Protein AF-A0A654DEB9-F1 (afdb_monomer)

Secondary structure (DSSP, 8-state):
-HHHHHHHHHHTTS-TTT--TT-B--TTTS-HHHHHHHHHHHHHHHS----HHHHHH--BHHHHHHHHT---

Nearest PDB structures (foldseek):
  8ahq-assembly1_C  TM=7.778E-01  e=1.731E-02  Streptomyces virginiae
  8a7z-assembly1_A  TM=7.696E-01  e=2.830E-02  Streptomyces virginiae
  2lte-assembly1_A  TM=8.131E-01  e=4.920E-02  Pseudomonas aeruginosa 2192
  8xks-assembly1_R  TM=7.569E-01  e=5.563E-02  Chlamydomonas reinhardtii
  2l22-assembly1_A  TM=7.667E-01  e=7.113E-02  Pseudomonas fluorescens

Mean predicted aligned error: 4.38 Å

Radius of gyration: 10.68 Å; Cα contacts (8 Å, |Δi|>4): 86; chains: 1; bounding box: 28×23×24 Å

Foldseek 3Di:
DLQLLVQLCVQQVHDSVPADQAAFPDPVSLDLSSLVSSQVSLCVPLVDGFDSVQSSPDGGVNSVCVRSVVPD

Sequence (72 aa):
MSEFYEGLAEILEIEPATVNSDLALDEGAWDSLAVVSTIALIDEVFDRTVSADALADCRTVGDIEKLVGADA

Structure (mmCIF, N/CA/C/O backbone):
data_AF-A0A654DEB9-F1
#
_entry.id   AF-A0A654DEB9-F1
#
loop_
_atom_site.group_PDB
_atom_site.id
_atom_site.type_symbol
_atom_site.label_atom_id
_atom_site.label_alt_id
_atom_site.label_comp_id
_atom_site.label_asym_id
_atom_site.label_entity_id
_atom_site.label_seq_id
_atom_site.pdbx_PDB_ins_code
_atom_site.Cartn_x
_atom_site.Cartn_y
_atom_site.Cartn_z
_atom_site.occupancy
_atom_site.B_iso_or_equiv
_atom_site.auth_seq_id
_atom_site.auth_comp_id
_atom_site.auth_asym_id
_atom_site.auth_atom_id
_atom_site.pdbx_PDB_model_num
ATOM 1 N N . MET A 1 1 ? -9.021 11.110 -4.501 1.00 62.31 1 MET A N 1
ATOM 2 C CA . MET A 1 1 ? -8.410 10.170 -5.467 1.00 62.31 1 MET A CA 1
ATOM 3 C C . MET A 1 1 ? -7.124 10.718 -6.061 1.00 62.31 1 MET A C 1
ATOM 5 O O . MET A 1 1 ? -6.176 9.954 -6.093 1.00 62.31 1 MET A O 1
ATOM 9 N N . SER A 1 2 ? -7.043 11.997 -6.460 1.00 75.19 2 SER A N 1
ATOM 10 C CA . SER A 1 2 ? -5.795 12.573 -6.997 1.00 75.19 2 SER A CA 1
ATOM 11 C C . SER A 1 2 ? -4.592 12.387 -6.064 1.00 75.19 2 SER A C 1
ATOM 13 O O . SER A 1 2 ? -3.621 11.782 -6.484 1.00 75.19 2 SER A O 1
ATOM 15 N N . GLU A 1 3 ? -4.715 12.736 -4.776 1.00 86.62 3 GLU A N 1
ATOM 16 C CA . GLU A 1 3 ? -3.620 12.573 -3.798 1.00 86.62 3 GLU A CA 1
ATOM 17 C C . GLU A 1 3 ? -3.168 11.114 -3.619 1.00 86.62 3 GLU A C 1
ATOM 19 O O . GLU A 1 3 ? -1.977 10.843 -3.498 1.00 86.62 3 GLU A O 1
ATOM 24 N N . PHE A 1 4 ? -4.104 10.158 -3.660 1.00 88.38 4 PHE A N 1
ATOM 25 C CA . PHE A 1 4 ? -3.770 8.735 -3.594 1.00 88.38 4 PHE A CA 1
ATOM 26 C C . PHE A 1 4 ? -3.025 8.274 -4.848 1.00 88.38 4 PHE A C 1
ATOM 28 O O . PHE A 1 4 ? -2.010 7.599 -4.734 1.00 88.38 4 PHE A O 1
ATOM 35 N N . TYR A 1 5 ? -3.495 8.641 -6.042 1.00 89.06 5 TYR A N 1
ATOM 36 C CA . TYR A 1 5 ? -2.820 8.262 -7.283 1.00 89.06 5 TYR A CA 1
ATOM 37 C C . TYR A 1 5 ? -1.466 8.950 -7.446 1.00 89.06 5 TYR A C 1
ATOM 39 O O . TYR A 1 5 ? -0.545 8.327 -7.956 1.00 89.06 5 TYR A O 1
ATOM 47 N N . GLU A 1 6 ? -1.326 10.196 -6.992 1.00 91.00 6 GLU A N 1
ATOM 48 C CA . GLU A 1 6 ? -0.049 10.911 -6.965 1.00 91.00 6 GLU A CA 1
ATOM 49 C C . GLU A 1 6 ? 0.949 10.209 -6.038 1.00 91.00 6 GLU A C 1
ATOM 51 O O . GLU A 1 6 ? 2.026 9.832 -6.494 1.00 91.00 6 GLU A O 1
ATOM 56 N N . GLY A 1 7 ? 0.564 9.919 -4.791 1.00 91.19 7 GLY A N 1
ATOM 57 C CA . GLY A 1 7 ? 1.432 9.196 -3.859 1.00 91.19 7 GLY A CA 1
ATOM 58 C C . GLY A 1 7 ? 1.746 7.770 -4.320 1.00 91.19 7 GLY A C 1
ATOM 59 O O . GLY A 1 7 ? 2.880 7.314 -4.205 1.00 91.19 7 GLY A O 1
ATOM 60 N N . LEU A 1 8 ? 0.770 7.067 -4.902 1.00 90.00 8 LEU A N 1
ATOM 61 C CA . LEU A 1 8 ? 0.982 5.726 -5.442 1.00 90.00 8 LEU A CA 1
ATOM 62 C C . LEU A 1 8 ? 1.928 5.751 -6.649 1.00 90.00 8 LEU A C 1
ATOM 64 O O . LEU A 1 8 ? 2.774 4.872 -6.773 1.00 90.00 8 LEU A O 1
ATOM 68 N N . ALA A 1 9 ? 1.824 6.760 -7.516 1.00 91.06 9 ALA A N 1
ATOM 69 C CA . ALA A 1 9 ? 2.738 6.943 -8.638 1.00 91.06 9 ALA A CA 1
ATOM 70 C C . ALA A 1 9 ? 4.171 7.205 -8.172 1.00 91.06 9 ALA A C 1
ATOM 72 O O . ALA A 1 9 ? 5.102 6.641 -8.740 1.00 91.06 9 ALA A O 1
ATOM 73 N N . GLU A 1 10 ? 4.346 8.010 -7.119 1.00 91.50 10 GLU A N 1
ATOM 74 C CA . GLU A 1 10 ? 5.654 8.233 -6.499 1.00 91.50 10 GLU A CA 1
ATOM 75 C C . GLU A 1 10 ? 6.232 6.941 -5.910 1.00 91.50 10 GLU A C 1
ATOM 77 O O . GLU A 1 10 ? 7.410 6.657 -6.114 1.00 91.50 10 GLU A O 1
ATOM 82 N N . ILE A 1 11 ? 5.410 6.131 -5.232 1.00 90.44 11 ILE A N 1
ATOM 83 C CA . ILE A 1 11 ? 5.823 4.834 -4.668 1.00 90.44 11 ILE A CA 1
ATOM 84 C C . ILE A 1 11 ? 6.239 3.853 -5.768 1.00 90.44 11 ILE A C 1
ATOM 86 O O . ILE A 1 11 ? 7.237 3.154 -5.622 1.00 90.44 11 ILE A O 1
ATOM 90 N N . LEU A 1 12 ? 5.468 3.796 -6.854 1.00 88.31 12 LEU A N 1
ATOM 91 C CA . LEU A 1 12 ? 5.697 2.896 -7.985 1.00 88.31 12 LEU A CA 1
ATOM 92 C C . LEU A 1 12 ? 6.737 3.438 -8.982 1.00 88.31 12 LEU A C 1
ATOM 94 O O . LEU A 1 12 ? 7.027 2.770 -9.972 1.00 88.31 12 LEU A O 1
ATOM 98 N N . GLU A 1 13 ? 7.278 4.637 -8.747 1.00 88.50 13 GLU A N 1
ATOM 99 C CA . GLU A 1 13 ? 8.211 5.343 -9.635 1.00 88.50 13 GLU A CA 1
ATOM 100 C C . GLU A 1 13 ? 7.692 5.496 -11.084 1.00 88.50 13 GLU A C 1
ATOM 102 O O . GLU A 1 13 ? 8.437 5.381 -12.061 1.00 88.50 13 GLU A O 1
ATOM 107 N N . ILE A 1 14 ? 6.394 5.776 -11.236 1.00 89.00 14 ILE A N 1
ATOM 108 C CA . ILE A 1 14 ? 5.713 5.969 -12.527 1.00 89.00 14 ILE A CA 1
ATOM 109 C C . ILE A 1 14 ? 5.027 7.336 -12.607 1.00 89.00 14 ILE A C 1
ATOM 111 O O . ILE A 1 14 ? 5.000 8.115 -11.658 1.00 89.00 14 ILE A O 1
ATOM 115 N N . GLU A 1 15 ? 4.459 7.654 -13.769 1.00 88.88 15 GLU A N 1
ATOM 116 C CA . GLU A 1 15 ? 3.700 8.889 -13.940 1.00 88.88 15 GLU A CA 1
ATOM 117 C C . GLU A 1 15 ? 2.305 8.782 -13.295 1.00 88.88 15 GLU A C 1
ATOM 119 O O . GLU A 1 15 ? 1.583 7.819 -13.545 1.00 88.88 15 GLU A O 1
ATOM 124 N N . PRO A 1 16 ? 1.828 9.802 -12.561 1.00 86.44 16 PRO A N 1
ATOM 125 C CA . PRO A 1 16 ? 0.486 9.779 -11.971 1.00 86.44 16 PRO A CA 1
ATOM 126 C C . PRO A 1 16 ? -0.631 9.693 -13.014 1.00 86.44 16 PRO A C 1
ATOM 128 O O . PRO A 1 16 ? -1.717 9.204 -12.724 1.00 86.44 16 PRO A O 1
ATOM 131 N N . ALA A 1 17 ? -0.360 10.105 -14.255 1.00 86.88 17 ALA A N 1
ATOM 132 C CA . ALA A 1 17 ? -1.285 9.951 -15.373 1.00 86.88 17 ALA A CA 1
ATOM 133 C C . ALA A 1 17 ? -1.462 8.490 -15.836 1.00 86.88 17 ALA A C 1
ATOM 135 O O . ALA A 1 17 ? -2.428 8.199 -16.541 1.00 86.88 17 ALA A O 1
ATOM 136 N N . THR A 1 18 ? -0.544 7.581 -15.484 1.00 86.31 18 THR A N 1
ATOM 137 C CA . THR A 1 18 ? -0.657 6.150 -15.808 1.00 86.31 18 THR A CA 1
ATOM 138 C C . THR A 1 18 ? -1.337 5.360 -14.698 1.00 86.31 18 THR A C 1
ATOM 140 O O . THR A 1 18 ? -1.834 4.266 -14.968 1.00 86.31 18 THR A O 1
ATOM 143 N N . VAL A 1 19 ? -1.425 5.910 -13.483 1.00 88.81 19 VAL A N 1
ATOM 144 C CA . VAL A 1 19 ? -2.135 5.280 -12.370 1.00 88.81 19 VAL A CA 1
ATOM 145 C C . VAL A 1 19 ? -3.635 5.299 -12.635 1.00 88.81 19 VAL A C 1
ATOM 147 O O . VAL A 1 19 ? -4.261 6.344 -12.784 1.00 88.81 19 VAL A O 1
ATOM 150 N N . ASN A 1 20 ? -4.209 4.106 -12.725 1.00 87.69 20 ASN A N 1
ATOM 151 C CA . ASN A 1 20 ? -5.629 3.879 -12.949 1.00 87.69 20 ASN A CA 1
ATOM 152 C C . ASN A 1 20 ? -6.023 2.530 -12.336 1.00 87.69 20 ASN A C 1
ATOM 154 O O . ASN A 1 20 ? -5.147 1.721 -12.045 1.00 87.69 20 ASN A O 1
ATOM 158 N N . SER A 1 21 ? -7.317 2.262 -12.173 1.00 86.56 21 SER A N 1
ATOM 159 C CA . SER A 1 21 ? -7.810 1.031 -11.540 1.00 86.56 21 SER A CA 1
ATOM 160 C C . SER A 1 21 ? -7.383 -0.266 -12.253 1.00 86.56 21 SER A C 1
ATOM 162 O O . SER A 1 21 ? -7.266 -1.300 -11.600 1.00 86.56 21 SER A O 1
ATOM 164 N N . ASP A 1 22 ? -7.113 -0.224 -13.562 1.00 86.69 22 ASP A N 1
ATOM 165 C CA . ASP A 1 22 ? -6.602 -1.348 -14.364 1.00 86.69 22 ASP A CA 1
ATOM 166 C C . ASP A 1 22 ? -5.065 -1.482 -14.306 1.00 86.69 22 ASP A C 1
ATOM 168 O O . ASP A 1 22 ? -4.507 -2.430 -14.866 1.00 86.69 22 ASP A O 1
ATOM 172 N N . LEU A 1 23 ? -4.353 -0.562 -13.642 1.00 88.12 23 LEU A N 1
ATOM 173 C CA . LEU A 1 23 ? -2.902 -0.643 -13.491 1.00 88.12 23 LEU A CA 1
ATOM 174 C C . LEU A 1 23 ? -2.542 -1.894 -12.680 1.00 88.12 23 LEU A C 1
ATOM 176 O O . LEU A 1 23 ? -2.961 -2.049 -11.531 1.00 88.12 23 LEU A O 1
ATOM 180 N N . ALA A 1 24 ? -1.737 -2.763 -13.289 1.00 88.62 24 ALA A N 1
ATOM 181 C CA . ALA A 1 24 ? -1.215 -3.964 -12.657 1.00 88.62 24 ALA A CA 1
ATOM 182 C C . ALA A 1 24 ? -0.062 -3.632 -11.698 1.00 88.62 24 ALA A C 1
ATOM 184 O O . ALA A 1 24 ? 0.868 -2.902 -12.041 1.00 88.62 24 ALA A O 1
ATOM 185 N N . LEU A 1 25 ? -0.132 -4.208 -10.503 1.00 86.56 25 LEU A N 1
ATOM 186 C CA . LEU A 1 25 ? 0.897 -4.176 -9.473 1.00 86.56 25 LEU A CA 1
ATOM 187 C C . LEU A 1 25 ? 1.758 -5.431 -9.656 1.00 86.56 25 LEU A C 1
ATOM 189 O O . LEU A 1 25 ? 1.494 -6.483 -9.078 1.00 86.56 25 LEU A O 1
ATOM 193 N N . ASP A 1 26 ? 2.730 -5.352 -10.560 1.00 80.62 26 ASP A N 1
ATOM 194 C CA . ASP A 1 26 ? 3.662 -6.451 -10.829 1.00 80.62 26 ASP A CA 1
ATOM 195 C C . ASP A 1 26 ? 4.668 -6.632 -9.679 1.00 80.62 26 ASP A C 1
ATOM 197 O O . ASP A 1 26 ? 5.064 -5.661 -9.035 1.00 80.62 26 ASP A O 1
ATOM 201 N N . GLU A 1 27 ? 5.169 -7.859 -9.482 1.00 65.06 27 GLU A N 1
ATOM 202 C CA . GLU A 1 27 ? 6.101 -8.228 -8.392 1.00 65.06 27 GLU A CA 1
ATOM 203 C C . GLU A 1 27 ? 7.397 -7.388 -8.353 1.00 65.06 27 GLU A C 1
ATOM 205 O O . GLU A 1 27 ? 8.102 -7.384 -7.348 1.00 65.06 27 GLU A O 1
ATOM 210 N N . GLY A 1 28 ? 7.736 -6.692 -9.444 1.00 71.06 28 GLY A N 1
ATOM 211 C CA . GLY A 1 28 ? 8.900 -5.804 -9.516 1.00 71.06 28 GLY A CA 1
ATOM 212 C C . GLY A 1 28 ? 8.669 -4.379 -9.004 1.00 71.06 28 GLY A C 1
ATOM 213 O O . GLY A 1 28 ? 9.641 -3.737 -8.629 1.00 71.06 28 GLY A O 1
ATOM 214 N N . ALA A 1 29 ? 7.425 -3.891 -9.013 1.00 75.69 29 ALA A N 1
ATOM 215 C CA . ALA A 1 29 ? 7.048 -2.570 -8.491 1.00 75.69 29 ALA A CA 1
ATOM 216 C C . ALA A 1 29 ? 6.252 -2.679 -7.177 1.00 75.69 29 ALA A C 1
ATOM 218 O O . ALA A 1 29 ? 6.147 -1.720 -6.418 1.00 75.69 29 ALA A O 1
ATOM 219 N N . TRP A 1 30 ? 5.680 -3.856 -6.911 1.00 88.56 30 TRP A N 1
ATOM 220 C CA . TRP A 1 30 ? 4.898 -4.168 -5.722 1.00 88.56 30 TRP A CA 1
ATOM 221 C C . TRP A 1 30 ? 5.691 -5.017 -4.733 1.00 88.56 30 TRP A C 1
ATOM 223 O O . TRP A 1 30 ? 5.391 -6.179 -4.462 1.00 88.56 30 TRP A O 1
ATOM 233 N N . ASP A 1 31 ? 6.755 -4.430 -4.207 1.00 87.62 31 ASP A N 1
ATOM 234 C CA . ASP A 1 31 ? 7.566 -5.032 -3.157 1.00 87.62 31 ASP A CA 1
ATOM 235 C C . ASP A 1 31 ? 7.064 -4.661 -1.752 1.00 87.62 31 ASP A C 1
ATOM 237 O O . ASP A 1 31 ? 6.153 -3.856 -1.549 1.00 87.62 31 ASP A O 1
ATOM 241 N N . SER A 1 32 ? 7.669 -5.271 -0.728 1.00 87.50 32 SER A N 1
ATOM 242 C CA . SER A 1 32 ? 7.291 -5.026 0.668 1.00 87.50 32 SER A CA 1
ATOM 243 C C . SER A 1 32 ? 7.384 -3.551 1.066 1.00 87.50 32 SER A C 1
ATOM 245 O O . SER A 1 32 ? 6.667 -3.132 1.972 1.00 87.50 32 SER A O 1
ATOM 247 N N . LEU A 1 33 ? 8.266 -2.768 0.428 1.00 88.69 33 LEU A N 1
ATOM 248 C CA . LEU A 1 33 ? 8.378 -1.341 0.710 1.00 88.69 33 LEU A CA 1
ATOM 249 C C . LEU A 1 33 ? 7.203 -0.586 0.086 1.00 88.69 33 LEU A C 1
ATOM 251 O O . LEU A 1 33 ? 6.569 0.196 0.790 1.00 88.69 33 LEU A O 1
ATOM 255 N N . ALA A 1 34 ? 6.869 -0.868 -1.176 1.00 90.94 34 ALA A N 1
ATOM 256 C CA . ALA A 1 34 ? 5.698 -0.294 -1.834 1.00 90.94 34 ALA A CA 1
ATOM 257 C C . ALA A 1 34 ? 4.402 -0.581 -1.059 1.00 90.94 34 ALA A C 1
ATOM 259 O O . ALA A 1 34 ? 3.603 0.328 -0.827 1.00 90.94 34 ALA A O 1
ATOM 260 N N . VAL A 1 35 ? 4.237 -1.812 -0.563 1.00 91.25 35 VAL A N 1
ATOM 261 C CA . VAL A 1 35 ? 3.097 -2.203 0.280 1.00 91.25 35 VAL A CA 1
ATOM 262 C C . VAL A 1 35 ? 3.041 -1.364 1.558 1.00 91.25 35 VAL A C 1
ATOM 264 O O . VAL A 1 35 ? 2.007 -0.774 1.859 1.00 91.25 35 VAL A O 1
ATOM 267 N N . VAL A 1 36 ? 4.144 -1.266 2.307 1.00 91.44 36 VAL A N 1
ATOM 268 C CA . VAL A 1 36 ? 4.186 -0.505 3.569 1.00 91.44 36 VAL A CA 1
ATOM 269 C C . VAL A 1 36 ? 3.929 0.987 3.340 1.00 91.44 36 VAL A C 1
ATOM 271 O O . VAL A 1 36 ? 3.139 1.584 4.071 1.00 91.44 36 VAL A O 1
ATOM 274 N N . SER A 1 37 ? 4.540 1.576 2.311 1.00 92.25 37 SER A N 1
ATOM 275 C CA . SER A 1 37 ? 4.324 2.977 1.931 1.00 92.25 37 SER A CA 1
ATOM 276 C C . SER A 1 37 ? 2.878 3.235 1.516 1.00 92.25 37 SER A C 1
ATOM 278 O O . SER A 1 37 ? 2.294 4.239 1.913 1.00 92.25 37 SER A O 1
ATOM 280 N N . THR A 1 38 ? 2.265 2.304 0.781 1.00 91.50 38 THR A N 1
ATOM 281 C CA . THR A 1 38 ? 0.867 2.437 0.365 1.00 91.50 38 THR A CA 1
ATOM 282 C C . THR A 1 38 ? -0.087 2.338 1.556 1.00 91.50 38 THR A C 1
ATOM 284 O O . THR A 1 38 ? -1.068 3.070 1.597 1.00 91.50 38 THR A O 1
ATOM 287 N N . ILE A 1 39 ? 0.196 1.501 2.563 1.00 91.69 39 ILE A N 1
ATOM 288 C CA . ILE A 1 39 ? -0.603 1.454 3.804 1.00 91.69 39 ILE A CA 1
ATOM 289 C C . ILE A 1 39 ? -0.574 2.808 4.515 1.00 91.69 39 ILE A C 1
ATOM 291 O O . ILE A 1 39 ? -1.623 3.287 4.933 1.00 91.69 39 ILE A O 1
ATOM 295 N N . ALA A 1 40 ? 0.608 3.420 4.641 1.00 92.00 40 ALA A N 1
ATOM 296 C CA . ALA A 1 40 ? 0.747 4.738 5.256 1.00 92.00 40 ALA A CA 1
ATOM 297 C C . ALA A 1 40 ? -0.016 5.807 4.459 1.00 92.00 40 ALA A C 1
ATOM 299 O O . ALA A 1 40 ? -0.808 6.545 5.033 1.00 92.00 40 ALA A O 1
ATOM 300 N N . LEU A 1 41 ? 0.133 5.806 3.130 1.00 91.81 41 LEU A N 1
ATOM 301 C CA . LEU A 1 41 ? -0.596 6.709 2.240 1.00 91.81 41 LEU A CA 1
ATOM 302 C C . LEU A 1 41 ? -2.117 6.561 2.388 1.00 91.81 41 LEU A C 1
ATOM 304 O O . LEU A 1 41 ? -2.844 7.549 2.413 1.00 91.81 41 LEU A O 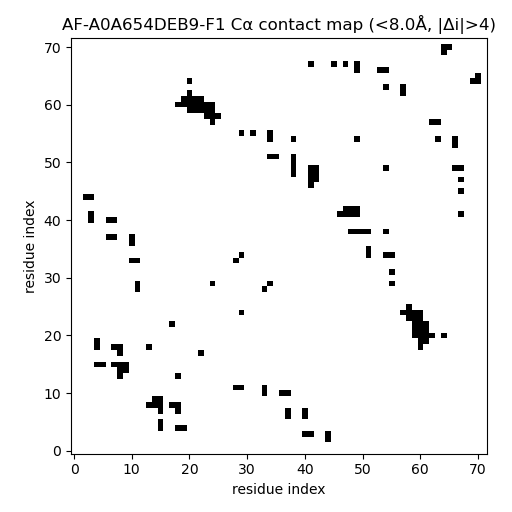1
ATOM 308 N N . ILE A 1 42 ? -2.613 5.327 2.487 1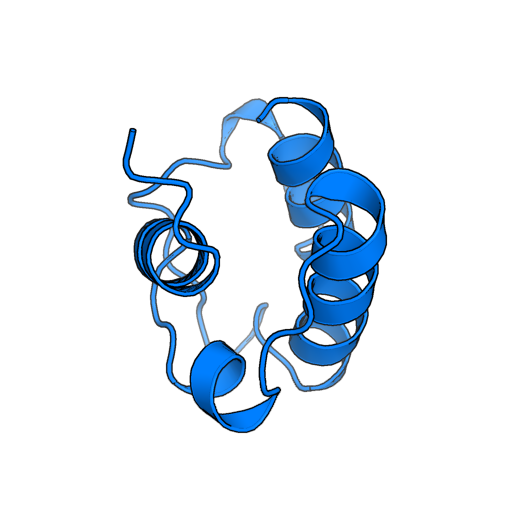.00 90.19 42 ILE A N 1
ATOM 309 C CA . ILE A 1 42 ? -4.038 5.053 2.675 1.00 90.19 42 ILE A CA 1
ATOM 310 C C . ILE A 1 42 ? -4.528 5.572 4.029 1.00 90.19 42 ILE A C 1
ATOM 312 O O . ILE A 1 42 ? -5.606 6.162 4.094 1.00 90.19 42 ILE A O 1
ATOM 316 N N . ASP A 1 43 ? -3.755 5.357 5.092 1.00 90.38 43 ASP A N 1
ATOM 317 C CA . ASP A 1 43 ? -4.077 5.843 6.434 1.00 90.38 43 ASP A CA 1
ATOM 318 C C . ASP A 1 43 ? -4.149 7.378 6.449 1.00 90.38 43 ASP A C 1
ATOM 320 O O . ASP A 1 43 ? -5.115 7.937 6.953 1.00 90.38 43 ASP A O 1
ATOM 324 N N . GLU A 1 44 ? -3.215 8.061 5.782 1.00 90.69 44 GLU A N 1
ATOM 325 C CA . GLU A 1 44 ? -3.193 9.526 5.691 1.00 90.69 44 GLU A CA 1
ATOM 326 C C . GLU A 1 44 ? -4.316 10.109 4.814 1.00 90.69 44 GLU A C 1
ATOM 328 O O . GLU A 1 44 ? -4.925 11.115 5.177 1.00 90.69 44 GLU A O 1
ATOM 333 N N . VAL A 1 45 ? -4.602 9.499 3.656 1.00 89.62 45 VAL A N 1
ATOM 334 C CA . VAL A 1 45 ? -5.565 10.040 2.675 1.00 89.62 45 VAL A CA 1
ATOM 335 C C . VAL A 1 45 ? -7.006 9.651 3.000 1.00 89.62 45 VAL A C 1
ATOM 337 O O . VAL A 1 45 ? -7.928 10.444 2.796 1.00 89.62 45 VAL A O 1
ATOM 340 N N . PHE A 1 46 ? -7.225 8.422 3.468 1.00 86.00 46 PHE A N 1
ATOM 341 C CA . PHE A 1 46 ? -8.560 7.863 3.678 1.00 86.00 46 PHE A CA 1
ATOM 342 C C . PHE A 1 46 ? -8.920 7.677 5.157 1.00 86.00 46 PHE A C 1
ATOM 344 O O . PHE A 1 46 ? -10.060 7.294 5.425 1.00 86.00 46 PHE A O 1
ATOM 351 N N . ASP A 1 47 ? -8.006 7.948 6.102 1.00 87.94 47 ASP A N 1
ATOM 352 C CA . ASP A 1 47 ? -8.178 7.678 7.545 1.00 87.94 47 ASP A CA 1
ATOM 353 C C . ASP A 1 47 ? -8.567 6.202 7.781 1.00 87.94 47 ASP A C 1
ATOM 355 O O . A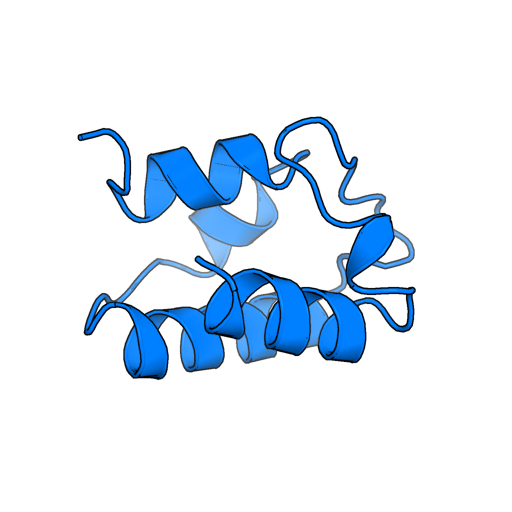SP A 1 47 ? -9.482 5.850 8.532 1.00 87.94 47 ASP A O 1
ATOM 359 N N . ARG A 1 48 ? -7.926 5.308 7.014 1.00 85.88 48 ARG A N 1
ATOM 360 C CA . ARG A 1 48 ? -8.236 3.875 6.954 1.00 85.88 48 ARG A CA 1
ATOM 361 C C . ARG A 1 48 ? -6.986 3.048 7.172 1.00 85.88 48 ARG A C 1
ATOM 363 O O . ARG A 1 48 ? -6.016 3.148 6.437 1.00 85.88 48 ARG A O 1
ATOM 370 N N . THR A 1 49 ? -7.082 2.091 8.083 1.00 83.12 49 THR A N 1
ATOM 371 C CA . THR A 1 49 ? -6.027 1.098 8.268 1.00 83.12 49 THR A CA 1
ATOM 372 C C . THR A 1 49 ? -6.354 -0.173 7.487 1.00 83.12 49 THR A C 1
ATOM 374 O O . THR A 1 49 ? -7.386 -0.810 7.711 1.00 83.12 49 THR A O 1
ATOM 377 N N . VAL A 1 50 ? -5.453 -0.566 6.588 1.00 87.44 50 VAL A N 1
ATOM 378 C CA . VAL A 1 50 ? -5.538 -1.799 5.792 1.00 87.44 50 VAL A CA 1
ATOM 379 C C . VAL A 1 50 ? -4.419 -2.769 6.168 1.00 87.44 50 VAL A C 1
ATOM 381 O O . VAL A 1 50 ? -3.351 -2.370 6.628 1.00 87.44 50 VAL A O 1
ATOM 384 N N . SER A 1 51 ? -4.668 -4.071 6.017 1.00 88.62 51 SER A N 1
ATOM 385 C CA . SER A 1 51 ? -3.676 -5.100 6.356 1.00 88.62 51 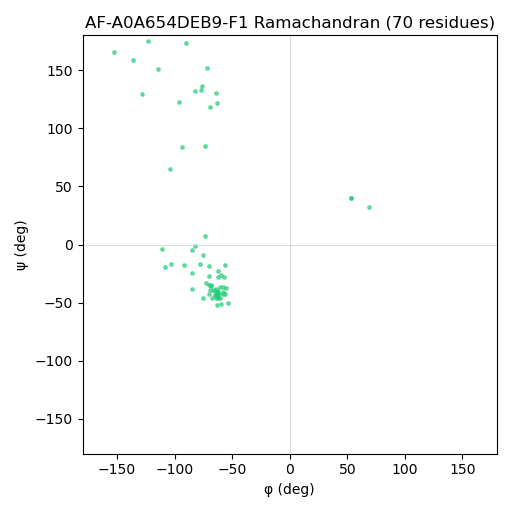SER A CA 1
ATOM 386 C C . SER A 1 51 ? -2.670 -5.284 5.223 1.00 88.62 51 SER A C 1
ATOM 388 O O . SER A 1 51 ? -3.076 -5.487 4.083 1.00 88.62 51 SER A O 1
ATOM 390 N N . ALA A 1 52 ? -1.375 -5.298 5.552 1.00 87.12 52 ALA A N 1
ATOM 391 C CA . ALA A 1 52 ? -0.296 -5.504 4.581 1.00 87.12 52 ALA A CA 1
ATOM 392 C C . ALA A 1 52 ? -0.452 -6.795 3.771 1.00 87.12 52 ALA A C 1
ATOM 394 O O . ALA A 1 52 ? -0.182 -6.800 2.581 1.00 87.12 52 ALA A O 1
ATOM 395 N N . ASP A 1 53 ? -0.934 -7.863 4.407 1.00 87.44 53 ASP A N 1
ATOM 396 C CA . ASP A 1 53 ? -1.189 -9.154 3.759 1.00 87.44 53 ASP A CA 1
ATOM 397 C C . ASP A 1 53 ? -2.283 -9.042 2.682 1.00 87.44 53 ASP A C 1
ATOM 399 O O . ASP A 1 53 ? -2.116 -9.506 1.561 1.00 87.44 53 ASP A O 1
ATOM 403 N N . ALA A 1 54 ? -3.365 -8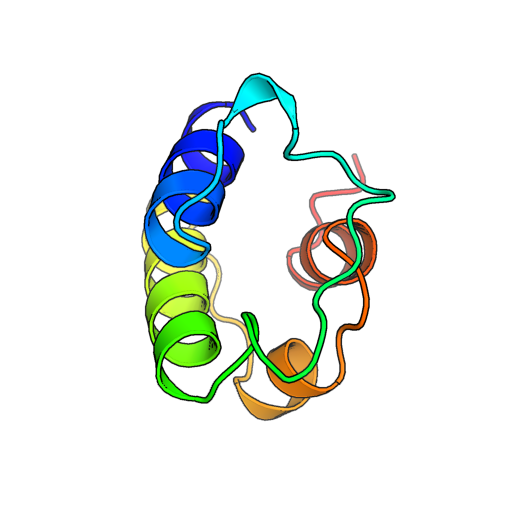.319 2.991 1.00 87.88 54 ALA A N 1
ATOM 404 C CA . ALA A 1 54 ? -4.456 -8.095 2.051 1.00 87.88 54 ALA A CA 1
ATOM 405 C C . ALA A 1 54 ? -4.044 -7.167 0.899 1.00 87.88 54 ALA A C 1
ATOM 407 O O . ALA A 1 54 ? -4.474 -7.368 -0.230 1.00 87.88 54 ALA A O 1
ATOM 408 N N . LEU A 1 55 ? -3.191 -6.178 1.182 1.00 88.94 55 LEU A N 1
ATOM 409 C CA . LEU A 1 55 ? -2.640 -5.276 0.174 1.00 88.94 55 LEU A CA 1
ATOM 410 C C . LEU A 1 55 ? -1.593 -5.974 -0.715 1.00 88.94 55 LEU A C 1
ATOM 412 O O . LEU A 1 55 ? -1.491 -5.679 -1.900 1.00 88.94 55 LEU A O 1
ATOM 416 N N . ALA A 1 56 ? -0.829 -6.917 -0.160 1.00 87.81 56 ALA A N 1
ATOM 417 C CA . ALA A 1 56 ? 0.127 -7.736 -0.902 1.00 87.81 56 ALA A CA 1
ATOM 418 C C . ALA A 1 56 ? -0.563 -8.746 -1.837 1.00 87.81 56 ALA A C 1
ATOM 420 O O . ALA A 1 56 ? 0.011 -9.112 -2.858 1.00 87.81 56 ALA A O 1
ATOM 421 N N . ASP A 1 57 ? -1.789 -9.175 -1.517 1.00 88.06 57 ASP A N 1
ATOM 422 C CA . ASP A 1 57 ? -2.605 -10.031 -2.391 1.00 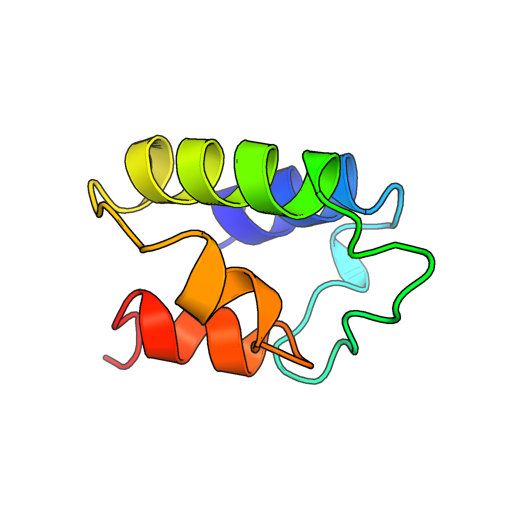88.06 57 ASP A CA 1
ATOM 423 C C . ASP A 1 57 ? -3.265 -9.244 -3.546 1.00 88.06 57 ASP A C 1
ATOM 425 O O . ASP A 1 57 ? -3.672 -9.830 -4.555 1.00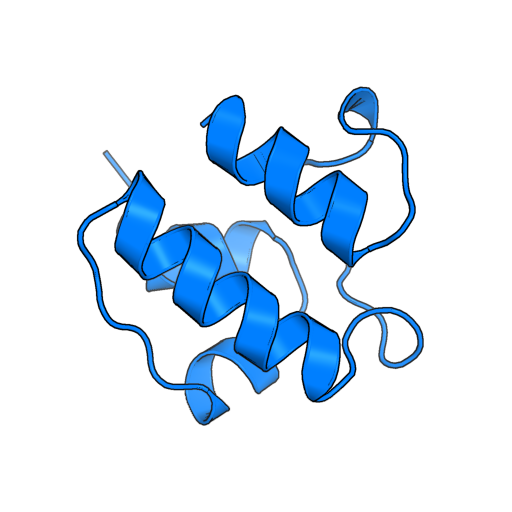 88.06 57 ASP A O 1
ATOM 429 N N . CYS A 1 58 ? -3.337 -7.908 -3.444 1.00 89.00 58 CYS A N 1
ATOM 430 C CA . CYS A 1 58 ? -3.846 -7.046 -4.509 1.00 89.00 58 CYS A CA 1
ATOM 431 C C . CYS A 1 58 ? -2.951 -7.120 -5.750 1.00 89.00 58 CYS A C 1
ATOM 433 O O . CYS A 1 58 ? -1.742 -6.916 -5.680 1.00 89.00 58 CYS A O 1
ATOM 435 N N . ARG A 1 59 ? -3.566 -7.344 -6.916 1.00 87.94 59 ARG A N 1
ATOM 436 C CA . ARG A 1 59 ? -2.854 -7.397 -8.203 1.00 87.94 59 ARG A CA 1
ATOM 437 C C . ARG A 1 59 ? -3.019 -6.145 -9.039 1.00 87.94 59 ARG A C 1
ATOM 439 O O . ARG A 1 59 ? -2.277 -5.951 -9.995 1.00 87.94 59 ARG A O 1
ATOM 446 N N . THR A 1 60 ? -4.013 -5.327 -8.723 1.00 90.94 60 THR A N 1
ATOM 447 C CA . THR A 1 60 ? -4.306 -4.093 -9.444 1.00 90.94 60 THR A CA 1
ATOM 448 C C . THR A 1 60 ? -4.603 -2.964 -8.474 1.00 90.94 60 THR A C 1
ATOM 450 O O . THR A 1 60 ? -5.010 -3.199 -7.334 1.00 90.94 60 THR A O 1
ATOM 453 N N . VAL A 1 61 ? -4.453 -1.725 -8.934 1.00 89.25 61 VAL A N 1
ATOM 454 C CA . VAL A 1 61 ? -4.862 -0.547 -8.154 1.00 89.25 61 VAL A CA 1
ATOM 455 C C . VAL A 1 61 ? -6.349 -0.616 -7.799 1.00 89.25 61 VAL A C 1
ATOM 457 O O . VAL A 1 61 ? -6.718 -0.292 -6.674 1.00 89.25 61 VAL A O 1
ATOM 460 N N . GLY A 1 62 ? -7.193 -1.138 -8.693 1.00 89.25 62 GLY A N 1
ATOM 461 C CA . GLY A 1 62 ? -8.614 -1.345 -8.421 1.00 89.25 62 GLY A CA 1
ATOM 462 C C . GLY A 1 62 ? -8.895 -2.330 -7.280 1.00 89.25 62 GLY A C 1
ATOM 463 O O . GLY A 1 62 ? -9.914 -2.201 -6.602 1.00 89.25 62 GLY A O 1
ATOM 464 N N . ASP A 1 63 ? -8.009 -3.298 -7.018 1.00 90.19 63 ASP A N 1
ATOM 465 C CA . ASP A 1 63 ? -8.116 -4.153 -5.827 1.00 90.19 63 ASP A CA 1
ATOM 466 C C . ASP A 1 63 ? -7.840 -3.360 -4.547 1.00 90.19 63 ASP A C 1
ATOM 468 O O . ASP A 1 63 ? -8.560 -3.532 -3.562 1.00 90.19 63 ASP A O 1
ATOM 472 N N . ILE A 1 64 ? -6.867 -2.442 -4.574 1.00 88.69 64 ILE A N 1
ATOM 473 C CA . ILE A 1 64 ? -6.581 -1.553 -3.442 1.00 88.69 64 ILE A CA 1
ATOM 474 C C . ILE A 1 64 ? -7.777 -0.637 -3.177 1.00 88.69 64 ILE A C 1
ATOM 476 O O . ILE A 1 64 ? -8.207 -0.518 -2.033 1.00 88.69 64 ILE A O 1
ATOM 480 N N . GLU A 1 65 ? -8.353 -0.035 -4.220 1.00 87.50 65 GLU A N 1
ATOM 481 C CA . GLU A 1 65 ? -9.530 0.840 -4.112 1.00 87.50 65 GLU A CA 1
ATOM 482 C C . GLU A 1 65 ? -10.727 0.122 -3.472 1.00 87.50 65 GLU A C 1
ATOM 484 O O . GLU A 1 65 ? -11.405 0.667 -2.594 1.00 87.50 65 GLU A O 1
ATOM 489 N N . LYS A 1 66 ? -10.946 -1.143 -3.851 1.00 87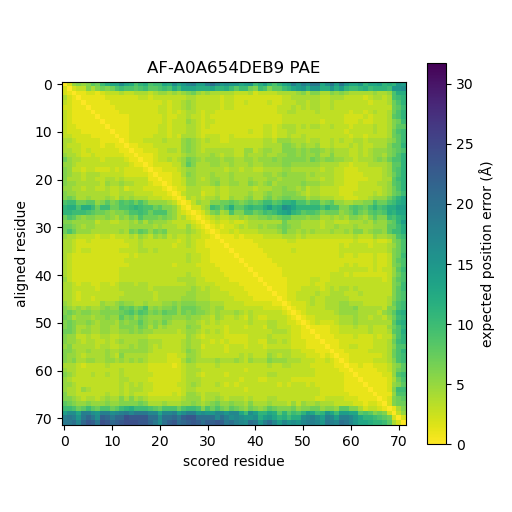.62 66 LYS A N 1
ATOM 490 C CA . LYS A 1 66 ? -11.950 -2.006 -3.216 1.00 87.62 66 LYS A CA 1
ATOM 491 C C . L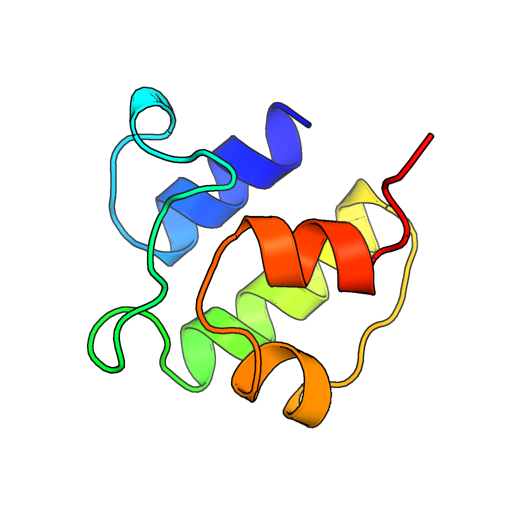YS A 1 66 ? -11.605 -2.306 -1.762 1.00 87.62 66 LYS A C 1
ATOM 493 O O . LYS A 1 66 ? -12.502 -2.310 -0.921 1.00 87.62 66 LYS A O 1
ATOM 498 N N . LEU A 1 67 ? -10.328 -2.540 -1.457 1.00 86.12 67 LEU A N 1
ATOM 499 C CA . LEU A 1 67 ? -9.855 -2.832 -0.105 1.00 86.12 67 LEU A CA 1
ATOM 500 C C . LEU A 1 67 ? -10.100 -1.658 0.853 1.00 86.12 67 LEU A C 1
ATOM 502 O O . LEU A 1 67 ? -10.550 -1.862 1.980 1.00 86.12 67 LEU A O 1
ATOM 506 N N . VAL A 1 68 ? -9.846 -0.426 0.401 1.00 84.88 68 VAL A N 1
ATOM 507 C CA . VAL A 1 68 ? -10.090 0.792 1.196 1.00 84.88 68 VAL A CA 1
ATOM 508 C C . VAL A 1 68 ? -11.569 1.168 1.281 1.00 84.88 68 VAL A C 1
ATOM 510 O O . VAL A 1 68 ? -11.945 2.022 2.086 1.00 84.88 68 VAL A O 1
ATOM 513 N N . GLY A 1 69 ? -12.428 0.504 0.503 1.00 75.25 69 GLY A N 1
ATOM 514 C CA . GLY A 1 69 ? -13.856 0.793 0.453 1.00 75.25 69 GLY A CA 1
ATOM 515 C C . GLY A 1 69 ? -14.156 2.140 -0.200 1.00 75.25 69 GLY A C 1
ATOM 516 O O . GLY A 1 69 ? -15.124 2.789 0.186 1.00 75.25 69 GLY A O 1
ATOM 517 N N . ALA A 1 70 ? -13.339 2.560 -1.173 1.00 59.28 70 ALA A N 1
ATOM 518 C CA . ALA A 1 70 ? -13.595 3.747 -1.994 1.00 59.28 70 ALA A CA 1
ATOM 519 C C . ALA A 1 70 ? -14.715 3.528 -3.037 1.00 59.28 70 ALA A C 1
ATOM 521 O O . ALA A 1 70 ? -14.958 4.401 -3.865 1.00 59.28 70 ALA A O 1
ATOM 522 N N . ASP A 1 71 ? -15.406 2.384 -2.990 1.00 42.69 71 ASP A N 1
ATOM 523 C CA . ASP A 1 71 ? -16.616 2.106 -3.764 1.00 42.69 71 ASP A CA 1
ATOM 524 C C . ASP A 1 71 ? -17.800 2.894 -3.167 1.00 42.69 71 ASP A C 1
ATOM 526 O O . ASP A 1 71 ? -18.536 2.407 -2.303 1.00 42.69 71 ASP A O 1
ATOM 530 N N . ALA A 1 72 ? -17.928 4.158 -3.580 1.00 37.44 72 ALA A N 1
ATOM 531 C CA . ALA A 1 72 ? -19.135 4.974 -3.440 1.00 37.44 72 ALA A CA 1
ATOM 532 C C . ALA A 1 72 ? -19.265 5.970 -4.601 1.00 37.44 72 ALA A C 1
ATOM 534 O O . ALA A 1 72 ? -18.308 6.743 -4.835 1.00 37.44 72 ALA A O 1
#

Solvent-accessible surface area (backbone atoms only — not comparable to full-atom values): 4179 Å² total; per-residue (Å²): 106,67,70,57,34,44,53,50,12,62,60,53,73,49,57,45,90,67,56,45,54,85,36,68,47,46,78,88,53,50,38,75,62,38,44,54,52,48,39,52,50,38,31,73,75,67,77,38,90,68,56,64,70,65,57,66,69,35,52,27,45,41,46,49,42,56,71,73,57,67,79,123

pLDDT: mean 85.35, std 10.0, range [37.44, 92.25]